Protein AF-Q0U1Y3-F1 (afdb_monomer)

InterPro domains:
  IPR029058 Alpha/Beta hydrolase fold [G3DSA:3.40.50.1820] (1-115)
  IPR029058 Alpha/Beta hydrolase fold [SSF53474] (11-93)

Radius of gyration: 16.16 Å; Cα contacts (8 Å, |Δi|>4): 135; chains: 1; bounding box: 35×27×48 Å

Secondary structure (DSSP, 8-state):
-GGG--S-SS---EEEEES--TT--HHHHHHHHHH-GGGHHHHHHHHHHTT--HHHHHTTSHHHIIIIIHHHSPPPTTSEEEEE-------TT-TTHHHHHHHHHHHSS-SSS--

Organism: Phaeosphaeria nodorum (strain SN15 / ATCC MYA-4574 / FGSC 10173) (NCBI:txid321614)

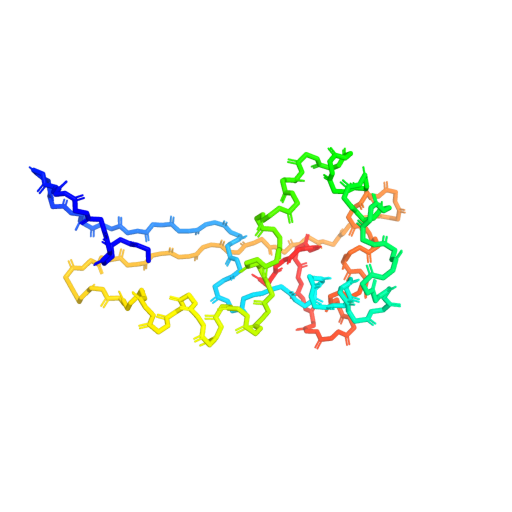Mean predicted aligned error: 11.18 Å

pLDDT: mean 71.74, std 15.66, range [43.06, 94.12]

Solvent-accessible surface area (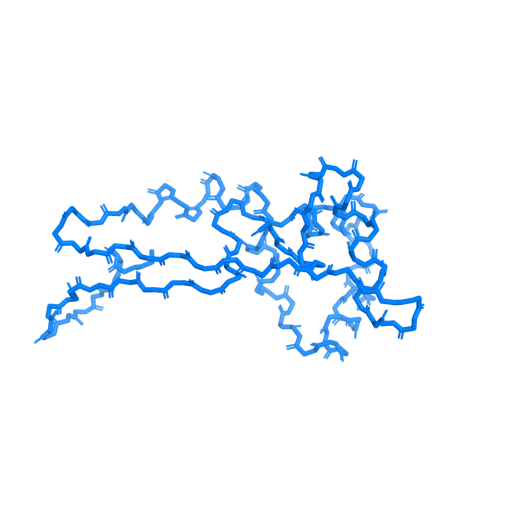backbone atoms only — not comparable to full-atom values): 6806 Å² total; per-residue (Å²): 91,74,69,67,68,72,89,65,105,66,84,76,61,64,49,77,45,67,55,64,51,82,62,22,17,69,56,43,42,49,58,53,70,76,56,43,88,89,47,49,71,60,52,41,52,54,32,48,73,72,72,40,61,66,77,60,47,63,56,32,15,36,64,37,18,63,75,51,48,47,76,74,26,52,87,58,91,84,43,46,80,45,78,44,64,54,75,48,86,67,55,96,83,39,89,47,36,65,43,29,55,56,35,40,76,77,72,42,82,34,45,30,70,30,90

Nearest PDB structures (foldseek):
  5web-assembly1_A  TM=4.717E-01  e=2.206E+00  Influenza A virus (A/California/04/2009(H1N1))

Sequence (115 aa):
MISRLRPTDFKILSLTTIASPHRGSAFADYMFDTIGPRRIKRIYKVMEYFGFETGAFSQLTQKYMAESFNPRTPDIGDVKYYSYGASLEPNSWSVFAASHAIVKRTEGLNDGLVR

Structure (mmCIF, N/CA/C/O backbone):
data_AF-Q0U1Y3-F1
#
_entry.id   AF-Q0U1Y3-F1
#
loop_
_atom_site.group_PDB
_atom_site.id
_atom_site.type_symbol
_atom_site.label_atom_id
_atom_site.label_alt_id
_atom_site.label_comp_id
_atom_site.label_asym_id
_atom_site.label_entity_id
_atom_site.label_seq_id
_atom_site.pdbx_PDB_ins_code
_atom_site.Cartn_x
_atom_site.Cartn_y
_atom_site.Cartn_z
_atom_site.occupancy
_atom_site.B_iso_or_equiv
_atom_site.auth_seq_id
_atom_site.auth_comp_id
_atom_site.auth_asym_id
_atom_site.auth_atom_id
_atom_site.pdbx_PDB_model_num
ATOM 1 N N . MET A 1 1 ? 0.567 2.298 10.106 1.00 78.94 1 MET A N 1
ATOM 2 C CA . MET A 1 1 ? 0.343 3.766 10.089 1.00 78.94 1 MET A CA 1
ATOM 3 C C . MET A 1 1 ? -0.376 4.239 11.351 1.00 78.94 1 MET A C 1
ATOM 5 O O . MET A 1 1 ? 0.156 5.066 12.081 1.00 78.94 1 MET A O 1
ATOM 9 N N . ILE A 1 2 ? -1.550 3.676 11.646 1.00 88.25 2 ILE A N 1
ATOM 10 C CA . ILE A 1 2 ? -2.395 4.082 12.779 1.00 88.25 2 ILE A CA 1
ATOM 11 C C . ILE A 1 2 ? -1.792 3.800 14.164 1.00 88.25 2 ILE A C 1
ATOM 13 O O . ILE A 1 2 ? -2.043 4.551 15.097 1.00 88.25 2 ILE A O 1
ATOM 17 N N . SER A 1 3 ? -0.912 2.802 14.285 1.00 86.31 3 SER A N 1
ATOM 18 C CA . SER A 1 3 ? -0.166 2.480 15.515 1.00 86.31 3 SER A CA 1
ATOM 19 C C . SER A 1 3 ? 0.783 3.578 15.992 1.00 86.31 3 SER A C 1
ATOM 21 O O . SER A 1 3 ? 1.271 3.526 17.119 1.00 86.31 3 SER A O 1
ATOM 23 N N . ARG A 1 4 ? 1.047 4.584 15.153 1.00 87.94 4 ARG A N 1
ATOM 24 C CA . ARG A 1 4 ? 1.927 5.712 15.475 1.00 87.94 4 ARG A CA 1
ATOM 25 C C . ARG A 1 4 ? 1.194 7.043 15.635 1.00 87.94 4 ARG A C 1
ATOM 27 O O . ARG A 1 4 ? 1.859 8.040 15.901 1.00 87.94 4 ARG A O 1
ATOM 34 N N . LEU A 1 5 ? -0.130 7.082 15.477 1.00 84.56 5 LEU A N 1
ATOM 35 C CA . LEU A 1 5 ? -0.904 8.308 15.675 1.00 84.56 5 LEU A CA 1
ATOM 36 C C . LEU A 1 5 ? -0.943 8.639 17.174 1.00 84.56 5 LEU A C 1
ATOM 38 O O . LEU A 1 5 ? -1.412 7.835 17.976 1.00 84.56 5 LEU A O 1
ATOM 42 N N . ARG A 1 6 ? -0.400 9.800 17.559 1.00 77.69 6 ARG A N 1
ATOM 43 C CA . ARG A 1 6 ? -0.451 10.331 18.929 1.00 77.69 6 ARG A CA 1
ATOM 44 C C . ARG A 1 6 ? -0.510 11.862 18.926 1.00 77.69 6 ARG A C 1
ATOM 46 O O . ARG A 1 6 ? 0.168 12.462 18.092 1.00 77.69 6 ARG A O 1
ATOM 53 N N . PRO A 1 7 ? -1.169 12.477 19.925 1.00 72.06 7 PRO A N 1
ATOM 54 C CA . PRO A 1 7 ? -2.213 11.911 20.789 1.00 72.06 7 PRO A CA 1
ATOM 55 C C . PRO A 1 7 ? -3.554 11.828 20.041 1.00 72.06 7 PRO A C 1
ATOM 57 O O . PRO A 1 7 ? -3.763 12.535 1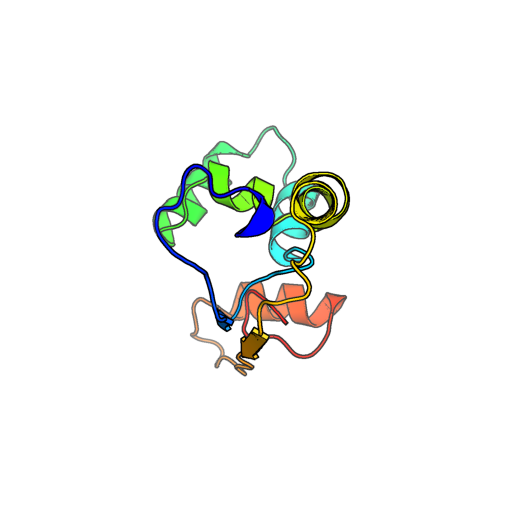9.058 1.00 72.06 7 PRO A O 1
ATOM 60 N N . THR A 1 8 ? -4.456 10.954 20.484 1.00 69.75 8 THR A N 1
ATOM 61 C CA . THR A 1 8 ? -5.776 10.803 19.857 1.00 69.75 8 THR A CA 1
ATOM 62 C C . THR A 1 8 ? -6.864 10.755 20.923 1.00 69.75 8 THR A C 1
ATOM 64 O O . THR A 1 8 ? -6.917 9.805 21.698 1.00 69.75 8 THR A O 1
ATOM 67 N N . ASP A 1 9 ? -7.777 11.728 20.910 1.00 87.56 9 ASP A N 1
ATOM 68 C CA . ASP A 1 9 ? -9.000 11.749 21.738 1.00 87.56 9 ASP A CA 1
ATOM 69 C C . ASP A 1 9 ? -10.087 10.786 21.218 1.00 87.56 9 ASP A C 1
ATOM 71 O O . ASP A 1 9 ? -11.254 10.850 21.598 1.00 87.56 9 ASP A O 1
ATOM 75 N N . PHE A 1 10 ? -9.719 9.901 20.293 1.00 87.56 10 PHE A N 1
ATOM 76 C CA . PHE A 1 10 ? -10.622 9.020 19.573 1.00 87.56 10 PHE A CA 1
ATOM 77 C C . PHE A 1 10 ? -10.057 7.605 19.490 1.00 87.56 10 PHE A C 1
ATOM 79 O O . PHE A 1 10 ? -8.844 7.387 19.486 1.00 87.56 10 PHE A O 1
ATOM 86 N N . LYS A 1 11 ? -10.968 6.636 19.366 1.00 88.25 11 LYS A N 1
ATOM 87 C CA . LYS A 1 11 ? -10.637 5.240 19.093 1.00 88.25 11 LYS A CA 1
ATOM 88 C C . LYS A 1 11 ? -10.848 4.940 17.612 1.00 88.25 11 LYS A C 1
ATOM 90 O O . LYS A 1 11 ? -11.934 5.149 17.077 1.00 88.25 11 LYS A O 1
ATOM 95 N N . ILE A 1 12 ? -9.820 4.410 16.958 1.00 90.44 12 ILE A N 1
ATOM 96 C CA . ILE A 1 12 ? -9.920 3.925 15.580 1.00 90.44 12 ILE A CA 1
ATOM 97 C C . ILE A 1 12 ? -10.593 2.551 15.613 1.00 90.44 12 ILE A C 1
ATOM 99 O O . ILE A 1 12 ? -10.133 1.660 16.316 1.00 90.44 12 ILE A O 1
ATOM 103 N N . LEU A 1 13 ? -11.689 2.380 14.870 1.00 92.75 13 LEU A N 1
ATOM 104 C CA . LEU A 1 13 ? -12.423 1.107 14.805 1.00 92.75 13 LEU A CA 1
ATOM 105 C C . LEU A 1 13 ? -12.040 0.264 13.585 1.00 92.75 13 LEU A C 1
ATOM 107 O O . LEU A 1 13 ? -12.100 -0.966 13.627 1.00 92.75 13 LEU A O 1
ATOM 111 N N . SER A 1 14 ? -11.641 0.917 12.493 1.00 93.62 14 SER A N 1
ATOM 112 C CA . SER A 1 14 ? -11.226 0.236 11.270 1.00 93.62 14 SER A CA 1
ATOM 113 C C . SER A 1 14 ? -10.284 1.074 10.415 1.00 93.62 14 SER A C 1
ATOM 115 O O . SER A 1 14 ? -10.407 2.297 10.382 1.00 93.62 14 SER A O 1
ATOM 117 N N . LEU A 1 15 ? -9.424 0.401 9.653 1.00 93.31 15 LEU A N 1
ATOM 118 C CA . LEU A 1 15 ? -8.610 0.969 8.585 1.00 93.31 15 LEU A CA 1
ATOM 119 C C . LEU A 1 15 ? -8.986 0.299 7.262 1.00 93.31 15 LEU A C 1
ATOM 121 O O . LEU A 1 15 ? -8.905 -0.921 7.138 1.00 93.31 15 LEU A O 1
ATOM 125 N N . THR A 1 16 ? -9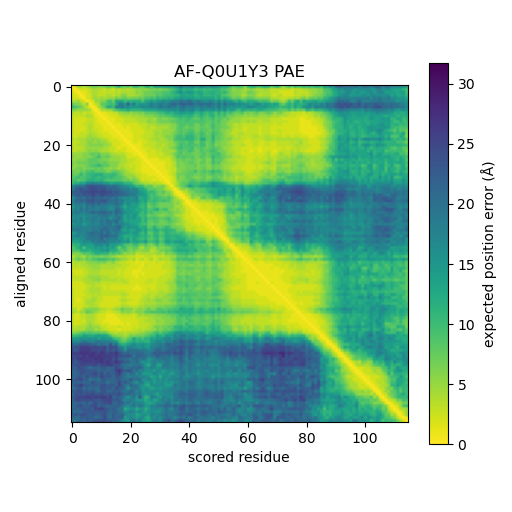.373 1.102 6.273 1.00 92.62 16 THR A N 1
ATOM 126 C CA . THR A 1 16 ? -9.636 0.627 4.911 1.00 92.62 16 THR A CA 1
ATOM 127 C C . THR A 1 16 ? -8.597 1.209 3.972 1.00 92.62 16 THR A C 1
ATOM 129 O O . THR A 1 16 ? -8.363 2.415 3.982 1.00 92.62 16 THR A O 1
ATOM 132 N N . THR A 1 17 ? -7.974 0.354 3.168 1.00 87.94 17 THR A N 1
ATOM 133 C CA . THR A 1 17 ? -6.985 0.751 2.162 1.00 87.94 17 THR A CA 1
ATOM 134 C C . THR A 1 17 ? -7.470 0.382 0.768 1.00 87.94 17 THR A C 1
ATOM 136 O O . THR A 1 17 ? -8.149 -0.629 0.590 1.00 87.94 17 THR A O 1
ATOM 139 N N . ILE A 1 18 ? -7.163 1.229 -0.211 1.00 85.38 18 ILE A N 1
ATOM 140 C CA . ILE A 1 18 ? -7.571 1.057 -1.608 1.00 85.38 18 ILE A CA 1
ATOM 141 C C . ILE A 1 18 ? -6.310 1.186 -2.457 1.00 85.38 18 ILE A C 1
ATOM 143 O O . ILE A 1 18 ? -5.588 2.172 -2.304 1.00 85.38 18 ILE A O 1
ATOM 147 N N . ALA A 1 19 ? -6.022 0.171 -3.276 1.00 80.94 19 ALA A N 1
ATOM 148 C CA . ALA A 1 19 ? -4.858 0.087 -4.165 1.00 80.94 19 ALA A CA 1
ATOM 149 C C . ALA A 1 19 ? -3.543 0.529 -3.485 1.00 80.94 19 ALA A C 1
ATOM 151 O O . ALA A 1 19 ? -2.735 1.267 -4.043 1.00 80.94 19 ALA A O 1
ATOM 152 N N . SER A 1 20 ? -3.360 0.150 -2.216 1.00 81.44 20 SER A N 1
ATOM 153 C CA . SER A 1 20 ? -2.240 0.614 -1.393 1.00 81.44 20 SER A CA 1
ATOM 154 C C . SER A 1 20 ? -1.108 -0.420 -1.396 1.00 81.44 20 SER A C 1
ATOM 156 O O . SER A 1 20 ? -1.345 -1.570 -1.014 1.00 81.44 20 SER A O 1
ATOM 158 N N . PRO A 1 21 ? 0.130 -0.051 -1.777 1.00 84.38 21 PRO A N 1
ATOM 159 C CA . PRO A 1 21 ? 1.243 -0.990 -1.899 1.00 84.38 21 PRO A CA 1
ATOM 160 C C . PRO A 1 21 ? 1.844 -1.337 -0.531 1.00 84.38 21 PRO A C 1
ATOM 162 O O . PRO A 1 21 ? 2.945 -0.917 -0.184 1.00 84.38 21 PRO A O 1
ATOM 165 N N . HIS A 1 22 ? 1.140 -2.149 0.262 1.00 84.69 22 HIS A N 1
ATOM 166 C CA . HIS A 1 22 ? 1.565 -2.560 1.615 1.00 84.69 22 HIS A CA 1
ATOM 167 C C . HIS A 1 22 ? 2.907 -3.302 1.659 1.00 84.69 22 HIS A C 1
ATOM 169 O O . HIS A 1 22 ? 3.552 -3.386 2.704 1.00 84.69 22 HIS A O 1
ATOM 175 N N . ARG A 1 23 ? 3.339 -3.849 0.521 1.00 83.94 23 ARG A N 1
ATOM 176 C CA . ARG A 1 23 ? 4.629 -4.534 0.350 1.00 83.94 23 ARG A CA 1
ATOM 177 C C . ARG A 1 23 ? 5.611 -3.749 -0.517 1.00 83.94 23 ARG A C 1
ATOM 179 O O . ARG A 1 23 ? 6.646 -4.284 -0.885 1.00 83.94 23 ARG A O 1
ATOM 186 N N . GLY A 1 24 ? 5.290 -2.496 -0.817 1.00 83.25 24 GLY A N 1
ATOM 187 C CA . GLY A 1 24 ? 5.976 -1.694 -1.817 1.00 83.25 24 GLY A CA 1
ATOM 188 C C . GLY A 1 24 ? 5.538 -2.027 -3.241 1.00 83.25 24 GLY A C 1
ATOM 189 O O . GLY A 1 24 ? 4.691 -2.890 -3.470 1.00 83.25 24 GLY A O 1
ATOM 190 N N . SER A 1 25 ? 6.094 -1.287 -4.193 1.00 81.56 25 SER A N 1
ATOM 191 C CA . SER A 1 25 ? 5.792 -1.352 -5.617 1.00 81.56 25 SER A CA 1
ATOM 192 C C . SER A 1 25 ? 7.044 -1.768 -6.382 1.00 81.56 25 SER A C 1
ATOM 194 O O . SER A 1 25 ? 8.051 -1.060 -6.366 1.00 81.56 25 SER A O 1
ATOM 196 N N . ALA A 1 26 ? 6.967 -2.882 -7.113 1.00 75.44 26 ALA A N 1
ATOM 197 C CA . ALA A 1 26 ? 8.047 -3.323 -7.998 1.00 75.44 26 ALA A CA 1
ATOM 198 C C . ALA A 1 26 ? 8.363 -2.294 -9.099 1.00 75.44 26 ALA A C 1
ATOM 200 O O . ALA A 1 26 ? 9.492 -2.212 -9.578 1.00 75.44 26 ALA A O 1
ATOM 201 N N . PHE A 1 27 ? 7.381 -1.472 -9.489 1.00 72.81 27 PHE A N 1
ATOM 202 C CA . PHE A 1 27 ? 7.616 -0.350 -10.395 1.00 72.81 27 PHE A CA 1
ATOM 203 C C . PHE A 1 27 ? 8.533 0.701 -9.762 1.00 72.81 27 PHE A C 1
ATOM 205 O O . PHE A 1 27 ? 9.410 1.236 -10.443 1.00 72.81 27 PHE A O 1
ATOM 212 N N . ALA A 1 28 ? 8.365 0.969 -8.4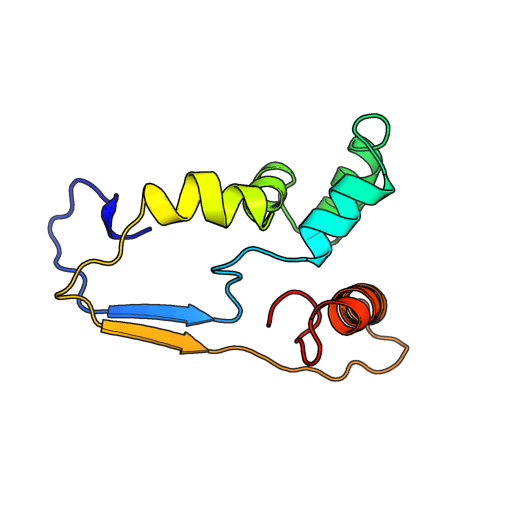63 1.00 74.94 28 ALA A N 1
ATOM 213 C CA . ALA A 1 28 ? 9.250 1.876 -7.750 1.00 74.94 28 ALA A CA 1
ATOM 214 C C . ALA A 1 28 ? 10.684 1.340 -7.735 1.00 74.94 28 ALA A C 1
ATOM 216 O O . ALA A 1 28 ? 11.595 2.056 -8.148 1.00 74.94 28 ALA A O 1
ATOM 217 N N . ASP A 1 29 ? 10.870 0.071 -7.374 1.00 74.19 29 ASP A N 1
ATOM 218 C CA . ASP A 1 29 ? 12.192 -0.564 -7.347 1.00 74.19 29 ASP A CA 1
ATOM 219 C C . ASP A 1 29 ? 12.858 -0.566 -8.732 1.00 74.19 29 ASP A C 1
ATOM 221 O O . ASP A 1 29 ? 13.982 -0.088 -8.877 1.00 74.19 29 ASP A O 1
ATOM 225 N N . TYR A 1 30 ? 12.130 -0.964 -9.784 1.00 69.75 30 TYR A N 1
ATOM 226 C CA . TYR A 1 30 ? 12.626 -0.938 -11.165 1.00 69.75 30 TYR A CA 1
ATOM 227 C C . TYR A 1 30 ? 13.112 0.453 -11.597 1.00 69.75 30 TYR A C 1
ATOM 229 O O . TYR A 1 30 ? 14.152 0.582 -12.250 1.00 69.75 30 TYR A O 1
ATOM 237 N N . MET A 1 31 ? 12.366 1.504 -11.246 1.00 68.56 31 MET A N 1
ATOM 238 C CA . MET A 1 31 ? 12.723 2.881 -11.587 1.00 68.56 31 MET A CA 1
ATOM 239 C C . MET A 1 31 ? 14.008 3.337 -10.884 1.00 68.56 31 MET A C 1
ATOM 241 O O . MET A 1 31 ? 14.812 4.048 -11.496 1.00 68.56 31 MET A O 1
ATOM 245 N N . PHE A 1 32 ? 14.231 2.920 -9.633 1.00 70.38 32 PHE A N 1
ATOM 246 C CA . PHE A 1 32 ? 15.469 3.215 -8.906 1.00 70.38 32 PHE A CA 1
ATOM 2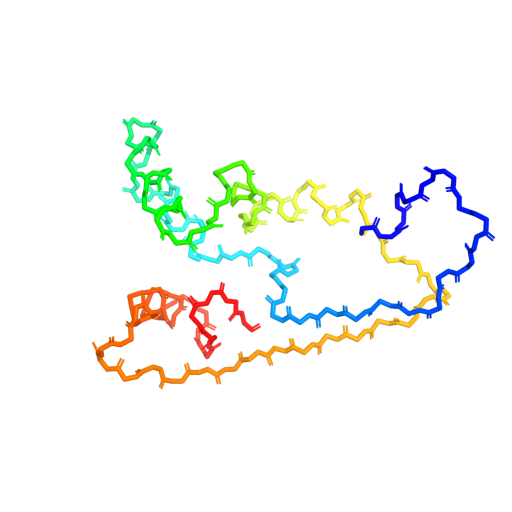47 C C . PHE A 1 32 ? 16.664 2.412 -9.447 1.00 70.38 32 PHE A C 1
ATOM 249 O O . PHE A 1 32 ? 17.724 2.999 -9.690 1.00 70.38 32 PHE A O 1
ATOM 256 N N . ASP A 1 33 ? 16.478 1.119 -9.719 1.00 70.81 33 ASP A N 1
ATOM 257 C CA . ASP A 1 33 ? 17.539 0.209 -10.170 1.00 70.81 33 ASP A CA 1
ATOM 258 C C . ASP A 1 33 ? 18.001 0.491 -11.607 1.00 70.81 33 ASP A C 1
ATOM 260 O O . ASP A 1 33 ? 19.196 0.489 -11.902 1.00 70.81 33 ASP A O 1
ATOM 264 N N . THR A 1 34 ? 17.071 0.795 -12.516 1.00 63.56 34 THR A N 1
ATOM 265 C CA . THR A 1 34 ? 17.377 0.952 -13.950 1.00 63.56 34 THR A CA 1
ATOM 266 C C . THR A 1 34 ? 18.175 2.224 -14.255 1.00 63.56 34 THR A C 1
ATOM 268 O O . THR A 1 34 ? 18.882 2.308 -15.262 1.00 63.56 34 THR A O 1
ATOM 271 N N . ILE A 1 35 ? 18.047 3.265 -13.430 1.00 59.28 35 ILE A N 1
ATOM 272 C CA . ILE A 1 35 ? 18.414 4.629 -13.846 1.00 59.28 35 ILE A CA 1
ATOM 273 C C . ILE A 1 35 ? 19.533 5.236 -12.981 1.00 59.28 35 ILE A C 1
ATOM 275 O O . ILE A 1 35 ? 20.283 6.091 -13.478 1.00 59.28 35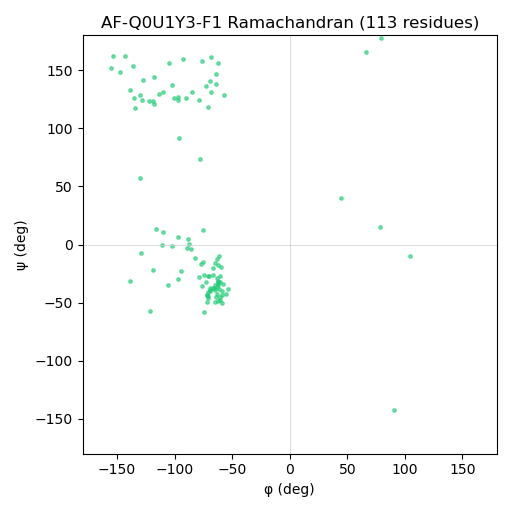 ILE A O 1
ATOM 279 N N . GLY A 1 36 ? 19.727 4.735 -11.753 1.00 57.00 36 GLY A N 1
ATOM 280 C CA . GLY A 1 36 ? 20.808 5.119 -10.843 1.00 57.00 36 GLY A CA 1
ATOM 281 C C . GLY A 1 36 ? 20.739 6.578 -10.341 1.00 57.00 36 GLY A C 1
ATOM 282 O O . GLY A 1 36 ? 20.049 7.429 -10.913 1.00 57.00 36 GLY A O 1
ATOM 283 N N . PRO A 1 37 ? 21.506 6.938 -9.292 1.00 57.53 37 PRO A N 1
ATOM 284 C CA . PRO A 1 37 ? 21.393 8.236 -8.608 1.00 57.53 37 PRO A CA 1
ATOM 285 C C . PRO A 1 37 ? 21.695 9.463 -9.489 1.00 57.53 37 PRO A C 1
ATOM 287 O O . PRO A 1 37 ? 21.291 10.580 -9.172 1.00 57.53 37 PRO A O 1
ATOM 290 N N . ARG A 1 38 ? 22.367 9.281 -10.635 1.00 59.12 38 ARG A N 1
ATOM 291 C CA . ARG A 1 38 ? 22.784 10.376 -11.531 1.00 59.12 38 ARG A CA 1
ATOM 292 C C . ARG A 1 38 ? 21.655 10.949 -12.399 1.00 59.12 38 ARG A C 1
ATOM 294 O O . ARG A 1 38 ? 21.811 12.041 -12.936 1.00 59.12 38 ARG A O 1
ATOM 301 N N . ARG A 1 39 ? 20.524 10.248 -12.552 1.00 61.69 39 ARG A N 1
ATOM 302 C CA . ARG A 1 39 ? 19.397 10.663 -13.419 1.00 61.69 39 ARG A CA 1
ATOM 303 C C . ARG A 1 39 ? 18.090 10.945 -12.661 1.00 61.69 39 ARG A C 1
ATOM 305 O O . ARG A 1 39 ? 17.051 11.164 -13.283 1.00 61.69 39 ARG A O 1
ATOM 312 N N . ILE A 1 40 ? 18.168 11.059 -11.334 1.00 63.00 40 ILE A N 1
ATOM 313 C CA . ILE A 1 40 ? 17.028 11.226 -10.416 1.00 63.00 40 ILE A CA 1
ATOM 314 C C . ILE A 1 40 ? 16.164 12.464 -10.722 1.00 63.00 40 ILE A C 1
ATOM 316 O O . ILE A 1 40 ? 14.943 12.405 -10.637 1.00 63.00 40 ILE A O 1
ATOM 320 N N . LYS A 1 41 ? 16.767 13.562 -11.206 1.00 62.41 41 LYS A N 1
ATOM 321 C CA . LYS A 1 41 ? 16.038 14.788 -11.592 1.00 62.41 41 LYS A CA 1
ATOM 322 C C . LYS A 1 41 ? 15.050 14.566 -12.743 1.00 62.41 41 LYS A C 1
ATOM 324 O O . LYS A 1 41 ? 14.030 15.242 -12.818 1.00 62.41 41 LYS A O 1
ATOM 329 N N . ARG A 1 42 ? 15.349 13.635 -13.657 1.00 64.12 42 ARG A N 1
ATOM 330 C CA . ARG A 1 42 ? 14.485 13.333 -14.811 1.00 64.12 42 ARG A CA 1
ATOM 331 C C . ARG A 1 42 ? 13.278 12.499 -14.385 1.00 64.12 42 ARG A C 1
ATOM 333 O O . ARG A 1 42 ? 12.188 12.727 -14.889 1.00 64.12 42 ARG A O 1
ATOM 340 N N . ILE A 1 43 ? 13.483 11.604 -13.421 1.00 62.44 43 ILE A N 1
ATOM 341 C CA . ILE A 1 43 ? 12.431 10.826 -12.761 1.00 62.44 43 ILE A CA 1
ATOM 342 C C . ILE A 1 43 ? 11.505 11.755 -11.986 1.00 62.44 43 ILE A C 1
ATOM 344 O O . ILE A 1 43 ? 10.308 11.737 -12.224 1.00 62.44 43 ILE A O 1
ATOM 348 N N . TYR A 1 44 ? 12.060 12.650 -11.171 1.00 65.06 44 TYR A N 1
ATOM 349 C CA . TYR A 1 44 ? 11.278 13.642 -10.440 1.00 65.06 44 TYR A CA 1
ATOM 350 C C . TYR A 1 44 ? 10.370 14.471 -11.342 1.00 65.06 44 TYR A C 1
ATOM 352 O O . TYR A 1 44 ? 9.212 14.671 -11.010 1.00 65.06 44 TYR A O 1
ATOM 360 N N . LYS A 1 45 ? 10.850 14.832 -12.534 1.00 64.38 45 LYS A N 1
ATOM 361 C CA . LYS A 1 45 ? 10.053 15.547 -13.532 1.00 64.38 45 LYS A CA 1
ATOM 362 C C . LYS A 1 45 ? 8.939 14.697 -14.156 1.00 64.38 45 LYS A C 1
ATOM 364 O O . LYS A 1 45 ? 7.863 15.211 -14.429 1.00 64.38 45 LYS A O 1
ATOM 369 N N . VAL A 1 46 ? 9.186 13.407 -14.397 1.00 64.06 46 VAL A N 1
ATOM 370 C CA . VAL A 1 46 ? 8.159 12.467 -14.887 1.00 64.06 46 VAL A CA 1
ATOM 371 C C . VAL A 1 46 ? 7.115 12.204 -13.802 1.00 64.06 46 VAL A C 1
ATOM 373 O O . VAL A 1 46 ? 5.930 12.143 -14.086 1.00 64.06 46 VAL A O 1
ATOM 376 N N . MET A 1 47 ? 7.534 12.095 -12.548 1.00 62.69 47 MET A N 1
ATOM 377 C CA . MET A 1 47 ? 6.644 11.844 -11.417 1.00 62.69 47 MET A CA 1
ATOM 378 C C . MET A 1 47 ? 5.795 13.056 -11.083 1.00 62.69 47 MET A C 1
ATOM 380 O O . MET A 1 47 ? 4.594 12.908 -10.920 1.00 62.69 47 MET A O 1
ATOM 384 N N . GLU A 1 48 ? 6.393 14.245 -11.076 1.00 66.50 48 GLU A N 1
ATOM 385 C CA . GLU A 1 48 ? 5.684 15.516 -10.952 1.00 66.50 48 GLU A CA 1
ATOM 386 C C . GLU A 1 48 ? 4.671 15.688 -12.091 1.00 66.50 48 GLU A C 1
ATOM 388 O O . GLU A 1 48 ? 3.535 16.081 -11.847 1.00 66.50 48 GLU A O 1
ATOM 393 N N . TYR A 1 49 ? 5.029 15.288 -13.318 1.00 60.88 49 TYR A N 1
ATOM 394 C CA . TYR A 1 49 ? 4.100 15.256 -14.453 1.00 60.88 49 TYR A CA 1
ATOM 395 C C . TYR A 1 49 ? 2.902 14.315 -14.226 1.00 60.88 49 TYR A C 1
ATOM 397 O O . TYR A 1 49 ? 1.799 14.606 -14.677 1.00 60.88 49 TYR A O 1
ATOM 405 N N . PHE A 1 50 ? 3.097 13.221 -13.488 1.00 56.62 50 PHE A N 1
ATOM 406 C CA . PHE A 1 50 ? 2.031 12.316 -13.051 1.00 56.62 50 PHE A CA 1
ATOM 407 C C . PHE A 1 50 ? 1.387 12.710 -11.707 1.00 56.62 50 PHE A C 1
ATOM 409 O O . PHE A 1 50 ? 0.529 11.983 -11.214 1.00 56.62 50 PHE A O 1
ATOM 416 N N . GLY A 1 51 ? 1.770 13.849 -11.119 1.00 58.97 51 GLY A N 1
ATOM 417 C CA . GLY A 1 51 ? 1.230 14.351 -9.853 1.00 58.97 51 GLY A CA 1
ATOM 418 C C . GLY A 1 51 ? 1.787 13.683 -8.590 1.00 58.97 51 GLY A C 1
ATOM 419 O O . GLY A 1 51 ? 1.208 13.835 -7.518 1.00 58.97 51 GLY A O 1
ATOM 420 N N . PHE A 1 52 ? 2.893 12.942 -8.684 1.00 60.75 52 PHE A N 1
ATOM 421 C CA . PHE A 1 52 ? 3.509 12.248 -7.554 1.00 60.75 52 PHE A CA 1
ATOM 422 C C . PHE A 1 52 ? 4.665 13.047 -6.947 1.00 60.75 52 PHE A C 1
ATOM 424 O O . PHE A 1 52 ? 5.635 13.388 -7.628 1.00 60.75 52 PHE A O 1
ATOM 431 N N . GLU A 1 53 ? 4.610 13.269 -5.632 1.00 62.44 53 GLU A N 1
ATOM 432 C CA . GLU A 1 53 ? 5.726 13.849 -4.890 1.00 62.44 53 GLU A CA 1
ATOM 433 C C . GLU A 1 53 ? 6.920 12.885 -4.834 1.00 62.44 53 GLU A C 1
ATOM 435 O O . GLU A 1 53 ? 6.836 11.710 -4.476 1.00 62.44 53 GLU A O 1
ATOM 440 N N . THR A 1 54 ? 8.083 13.423 -5.163 1.00 60.88 54 THR A N 1
ATOM 441 C CA . THR A 1 54 ? 9.345 12.706 -5.364 1.00 60.88 54 THR A CA 1
ATOM 442 C C . THR A 1 54 ? 9.860 11.989 -4.115 1.00 60.88 54 THR A C 1
ATOM 444 O O . THR A 1 54 ? 10.420 10.894 -4.205 1.00 60.88 54 THR A O 1
ATOM 447 N N . GLY A 1 55 ? 9.628 12.581 -2.940 1.00 62.84 55 GLY A N 1
ATOM 448 C CA . GLY A 1 55 ? 9.951 11.997 -1.639 1.00 62.84 55 GLY A CA 1
ATOM 449 C C . GLY A 1 55 ? 9.000 10.875 -1.214 1.00 62.84 55 GLY A C 1
ATOM 450 O O . GLY A 1 55 ? 9.417 9.987 -0.474 1.00 62.84 55 GLY A O 1
ATOM 451 N N . ALA A 1 56 ? 7.756 10.872 -1.703 1.00 64.56 56 ALA A N 1
ATOM 452 C CA . ALA A 1 56 ? 6.770 9.847 -1.371 1.00 64.56 56 ALA A CA 1
ATOM 453 C C . ALA A 1 56 ? 7.094 8.510 -2.050 1.00 64.56 56 ALA A C 1
ATOM 455 O O . ALA A 1 56 ? 6.870 7.446 -1.487 1.00 64.56 56 ALA A O 1
ATOM 456 N N . PHE A 1 57 ? 7.692 8.541 -3.237 1.00 69.31 57 PHE A N 1
ATOM 457 C CA . PHE A 1 57 ? 7.905 7.332 -4.029 1.00 69.31 57 PHE A CA 1
ATOM 458 C C . PHE A 1 57 ? 9.084 6.466 -3.578 1.00 69.31 57 PHE A C 1
ATOM 460 O O . PHE A 1 57 ? 9.041 5.250 -3.734 1.00 69.31 57 PHE A O 1
ATOM 467 N N . SER A 1 58 ? 10.121 7.051 -2.970 1.00 70.81 58 SER A N 1
ATOM 468 C CA . SER A 1 58 ? 11.185 6.255 -2.333 1.00 70.81 58 SER A CA 1
ATOM 469 C C . SER A 1 58 ? 10.639 5.415 -1.174 1.00 70.81 58 SER A C 1
ATOM 471 O O . SER A 1 58 ? 11.129 4.314 -0.916 1.00 70.81 58 SER A O 1
ATOM 473 N N . GLN A 1 59 ? 9.571 5.893 -0.530 1.00 79.62 59 GLN A N 1
ATOM 474 C CA . GLN A 1 59 ? 8.860 5.170 0.520 1.00 79.62 59 GLN A CA 1
ATOM 475 C C . GLN A 1 59 ? 7.974 4.044 -0.026 1.00 79.62 59 GLN A C 1
ATOM 477 O O . GLN A 1 59 ? 7.576 3.166 0.731 1.00 79.62 59 GLN A O 1
ATOM 482 N N . LEU A 1 60 ? 7.696 4.033 -1.332 1.00 79.25 60 LEU A N 1
ATOM 483 C CA . LEU A 1 60 ? 6.947 2.963 -1.989 1.00 79.25 60 LEU A CA 1
ATOM 484 C C . LEU A 1 60 ? 7.838 1.794 -2.420 1.00 79.25 60 LEU A C 1
ATOM 486 O O . LEU A 1 60 ? 7.315 0.811 -2.928 1.00 79.25 60 LEU A O 1
ATOM 490 N N . THR A 1 61 ? 9.159 1.869 -2.242 1.00 83.88 61 THR A N 1
ATOM 491 C CA . THR A 1 61 ? 10.061 0.750 -2.567 1.00 83.88 61 THR A CA 1
ATOM 492 C C . THR A 1 61 ? 9.773 -0.467 -1.689 1.00 83.88 61 THR A C 1
ATOM 494 O O . THR A 1 61 ? 9.412 -0.319 -0.513 1.00 83.88 61 THR A O 1
ATOM 497 N N . GLN A 1 62 ? 9.952 -1.682 -2.221 1.00 85.50 62 GLN A N 1
ATOM 498 C CA . GLN A 1 62 ? 9.720 -2.902 -1.432 1.00 85.50 62 GLN A CA 1
ATOM 499 C C . GLN A 1 62 ? 10.667 -2.950 -0.235 1.00 85.50 62 GLN A C 1
ATOM 501 O O . GLN A 1 62 ? 10.256 -3.268 0.884 1.00 85.50 62 GLN A O 1
ATOM 506 N N . LYS A 1 63 ? 11.914 -2.514 -0.444 1.00 86.94 63 LYS A N 1
ATOM 507 C CA . LYS A 1 63 ? 12.916 -2.392 0.614 1.00 86.94 63 LYS A CA 1
ATOM 508 C C . LYS A 1 63 ? 12.467 -1.458 1.737 1.00 86.94 63 LYS A C 1
ATOM 510 O O . LYS A 1 63 ? 12.522 -1.839 2.905 1.00 86.94 63 LYS A O 1
ATOM 515 N N . TYR A 1 64 ? 12.005 -0.248 1.415 1.00 87.38 64 TYR A N 1
ATOM 516 C CA . TYR A 1 64 ? 11.561 0.691 2.446 1.00 87.38 64 TYR A CA 1
ATOM 517 C C . TYR A 1 64 ? 10.353 0.153 3.217 1.00 87.38 64 TYR A C 1
ATOM 519 O O . TYR A 1 64 ? 10.312 0.246 4.448 1.00 87.38 64 TYR A O 1
ATOM 527 N N . MET A 1 65 ? 9.384 -0.442 2.521 1.00 90.31 65 MET A N 1
ATOM 528 C CA . MET A 1 65 ? 8.202 -1.002 3.173 1.00 90.31 65 MET A CA 1
ATOM 529 C C . MET A 1 65 ? 8.566 -2.157 4.110 1.00 90.31 65 MET A C 1
ATOM 531 O O . MET A 1 65 ? 8.123 -2.165 5.260 1.00 90.31 65 MET A O 1
ATOM 535 N N . ALA A 1 66 ? 9.430 -3.073 3.668 1.00 90.31 66 ALA A N 1
ATOM 536 C CA . ALA A 1 66 ? 9.849 -4.241 4.438 1.00 90.31 66 ALA A CA 1
ATOM 537 C C . ALA A 1 66 ? 10.762 -3.901 5.626 1.00 90.31 66 ALA A C 1
ATOM 539 O O . ALA A 1 66 ? 10.546 -4.399 6.728 1.00 90.31 66 ALA A O 1
ATOM 540 N N . GLU A 1 67 ? 11.771 -3.053 5.424 1.00 91.88 67 GLU A N 1
ATOM 541 C CA . GLU A 1 67 ? 12.825 -2.828 6.423 1.00 91.88 67 GLU A CA 1
ATOM 542 C C . GLU A 1 67 ? 12.550 -1.623 7.325 1.00 91.88 67 GLU A C 1
ATOM 544 O O . GLU A 1 67 ? 13.090 -1.524 8.425 1.00 91.88 67 GLU A O 1
ATOM 549 N N . SER A 1 68 ? 11.729 -0.674 6.870 1.00 91.12 68 SER A N 1
ATOM 550 C CA . SER A 1 68 ? 11.547 0.605 7.553 1.00 91.12 68 SER A CA 1
ATOM 551 C C . SER A 1 68 ? 10.102 0.855 7.962 1.00 91.12 68 SER A C 1
ATOM 553 O O . SER A 1 68 ? 9.844 1.119 9.137 1.00 91.12 68 SER A O 1
ATOM 555 N N . PHE A 1 69 ? 9.145 0.849 7.037 1.00 91.56 69 PHE A N 1
ATOM 556 C CA . PHE A 1 69 ? 7.777 1.266 7.355 1.00 91.56 69 PHE A CA 1
ATOM 557 C C . PHE A 1 69 ? 7.011 0.220 8.171 1.00 91.56 69 PHE A C 1
ATOM 559 O O . PHE A 1 69 ? 6.588 0.526 9.290 1.00 91.56 69 PHE A O 1
ATOM 566 N N . ASN A 1 70 ? 6.872 -1.007 7.658 1.00 92.12 70 ASN A N 1
ATOM 567 C CA . ASN A 1 70 ? 6.059 -2.055 8.284 1.00 92.12 70 ASN A CA 1
ATOM 568 C C . ASN A 1 70 ? 6.539 -2.422 9.703 1.00 92.12 70 ASN A C 1
ATOM 570 O O . ASN A 1 70 ? 5.706 -2.414 10.611 1.00 92.12 70 ASN A O 1
ATOM 574 N N . PRO A 1 71 ? 7.851 -2.609 9.977 1.00 93.56 71 PRO A N 1
ATOM 575 C CA . PRO A 1 71 ? 8.320 -2.926 11.331 1.00 93.56 71 PRO A CA 1
ATOM 576 C C . PRO A 1 71 ? 8.020 -1.827 12.355 1.00 93.56 71 PRO A C 1
ATOM 578 O O . PRO A 1 71 ? 7.753 -2.102 13.521 1.00 93.56 71 PRO A O 1
ATOM 581 N N . ARG A 1 72 ? 8.040 -0.558 11.926 1.00 93.00 72 ARG A N 1
ATOM 582 C CA . ARG A 1 72 ? 7.739 0.587 12.799 1.00 93.00 72 ARG A CA 1
ATOM 583 C C . ARG A 1 72 ? 6.245 0.836 12.949 1.00 93.00 72 ARG A C 1
ATOM 585 O O . ARG A 1 72 ? 5.860 1.663 13.771 1.00 93.00 72 ARG A O 1
ATOM 592 N N . THR A 1 73 ? 5.408 0.201 12.135 1.00 92.31 73 THR A N 1
ATOM 593 C CA . THR A 1 73 ? 3.975 0.478 12.083 1.00 92.31 73 THR A CA 1
ATOM 594 C C . THR A 1 73 ? 3.122 -0.787 12.178 1.00 92.31 73 THR A C 1
ATOM 596 O O . THR A 1 73 ? 2.281 -1.010 11.309 1.00 92.31 73 THR A O 1
ATOM 599 N N . PRO A 1 74 ? 3.282 -1.583 13.252 1.00 93.44 74 PRO A N 1
ATOM 600 C CA . PRO A 1 74 ? 2.561 -2.840 13.400 1.00 93.44 74 PRO A CA 1
ATOM 601 C C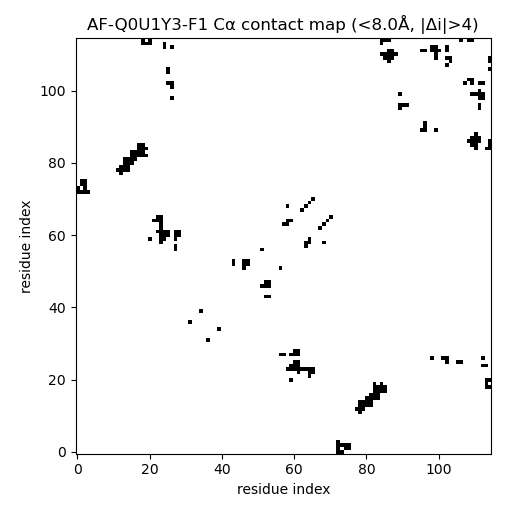 . PRO A 1 74 ? 1.048 -2.624 13.460 1.00 93.44 74 PRO A C 1
ATOM 603 O O . PRO A 1 74 ? 0.577 -1.545 13.846 1.00 93.44 74 PRO A O 1
ATOM 606 N N . ASP A 1 75 ? 0.303 -3.667 13.113 1.00 91.56 75 ASP A N 1
ATOM 607 C CA . ASP A 1 75 ? -1.148 -3.679 13.245 1.00 91.56 75 ASP A CA 1
ATOM 608 C C . ASP A 1 75 ? -1.559 -3.702 14.723 1.00 91.56 75 ASP A C 1
ATOM 610 O O . ASP A 1 75 ? -0.955 -4.363 15.569 1.00 91.56 75 ASP A O 1
ATOM 614 N N . ILE A 1 76 ? -2.608 -2.948 15.031 1.00 91.94 76 ILE A N 1
ATOM 615 C CA . ILE A 1 76 ? -3.269 -2.921 16.336 1.00 91.94 76 ILE A CA 1
ATOM 616 C C . ILE A 1 76 ? -4.389 -3.968 16.347 1.00 91.94 76 ILE A C 1
ATOM 618 O O . ILE A 1 76 ? -5.258 -3.936 15.477 1.00 91.94 76 ILE A O 1
ATOM 622 N N . GLY A 1 77 ? -4.382 -4.869 17.333 1.00 90.38 77 GLY A N 1
ATOM 623 C CA . GLY A 1 77 ? -5.268 -6.040 17.365 1.00 90.38 77 GLY A CA 1
ATOM 624 C C . GLY A 1 77 ? -6.768 -5.758 17.530 1.00 90.38 77 GLY A C 1
ATOM 625 O O . GLY A 1 77 ? -7.573 -6.616 17.186 1.00 90.38 77 GLY A O 1
ATOM 626 N N . ASP A 1 78 ? -7.170 -4.586 18.028 1.00 90.31 78 ASP A N 1
ATOM 627 C CA . ASP A 1 78 ? -8.581 -4.217 18.224 1.00 90.31 78 ASP A CA 1
ATOM 628 C C . ASP A 1 78 ? -9.172 -3.376 17.076 1.00 90.31 78 ASP A C 1
ATOM 630 O O . ASP A 1 78 ? -10.325 -2.940 17.152 1.00 90.31 78 ASP A O 1
ATOM 634 N N . VAL A 1 79 ? -8.407 -3.184 15.996 1.00 92.88 79 VAL A N 1
ATOM 635 C CA . VAL A 1 79 ? -8.820 -2.472 14.781 1.00 92.88 79 VAL A CA 1
ATOM 636 C C . VAL A 1 79 ? -9.154 -3.473 13.676 1.00 92.88 79 VAL A C 1
ATOM 638 O O . VAL A 1 79 ? -8.430 -4.438 13.449 1.00 92.88 79 VAL A O 1
ATOM 641 N N . LYS A 1 80 ? -10.242 -3.231 12.938 1.00 94.12 80 LYS A N 1
ATOM 642 C CA . LYS A 1 80 ? -10.600 -4.030 11.753 1.00 94.12 80 LYS A CA 1
ATOM 643 C C . LYS A 1 80 ? -9.867 -3.522 10.508 1.00 94.12 80 LYS A C 1
ATOM 645 O O . LYS A 1 80 ? -9.928 -2.331 10.216 1.00 94.12 80 LYS A O 1
ATOM 650 N N . TYR A 1 81 ? -9.239 -4.406 9.739 1.00 92.50 81 TYR A N 1
ATOM 651 C CA . TYR A 1 81 ? -8.513 -4.034 8.518 1.00 92.50 81 TYR A CA 1
ATOM 652 C C . TYR A 1 81 ? -9.240 -4.537 7.274 1.00 92.50 81 TYR A C 1
ATOM 654 O O . TYR A 1 81 ? -9.595 -5.711 7.190 1.00 92.50 81 TYR A O 1
ATOM 662 N N . TYR A 1 82 ? -9.420 -3.648 6.299 1.00 92.62 82 TYR A N 1
ATOM 663 C CA . TYR A 1 82 ? -9.968 -3.962 4.982 1.00 92.62 82 TYR A CA 1
ATOM 664 C C . TYR A 1 82 ? -9.018 -3.453 3.893 1.00 92.62 82 TYR A C 1
ATOM 666 O O . TYR A 1 82 ? -8.427 -2.375 4.013 1.00 92.62 82 TYR A O 1
ATOM 674 N N . SER A 1 83 ? -8.869 -4.219 2.815 1.00 89.00 83 SER A N 1
ATOM 675 C CA . SER A 1 83 ? -8.042 -3.838 1.670 1.00 89.00 83 SER A CA 1
ATOM 676 C C . SER A 1 83 ? -8.744 -4.208 0.376 1.00 89.00 83 SER A C 1
ATOM 678 O O . SER A 1 83 ? -9.229 -5.329 0.234 1.00 89.00 83 SER A O 1
ATOM 680 N N . TYR A 1 84 ? -8.775 -3.264 -0.555 1.00 83.31 84 TYR A N 1
ATOM 681 C CA . TYR A 1 84 ? -9.326 -3.444 -1.890 1.00 83.31 84 TYR A CA 1
ATOM 682 C C . TYR A 1 84 ? -8.233 -3.143 -2.911 1.00 83.31 84 TYR A C 1
ATOM 684 O O . TYR A 1 84 ? -7.656 -2.058 -2.892 1.00 83.31 84 TYR A O 1
ATOM 692 N N . GLY A 1 85 ? -7.940 -4.101 -3.786 1.00 75.88 85 GLY A N 1
ATOM 693 C CA . GLY A 1 85 ? -7.085 -3.893 -4.955 1.00 75.88 85 GLY A CA 1
ATOM 694 C C . GLY A 1 85 ? -7.923 -3.535 -6.180 1.00 75.88 85 GLY A C 1
ATOM 695 O O . GLY A 1 85 ? -9.122 -3.822 -6.225 1.00 75.88 85 GLY A O 1
ATOM 696 N N . ALA A 1 86 ? -7.291 -2.928 -7.177 1.00 66.88 86 ALA A N 1
ATOM 697 C CA . ALA A 1 86 ? -7.828 -2.890 -8.526 1.00 66.88 86 ALA A CA 1
ATOM 698 C C . ALA A 1 86 ? -7.041 -3.886 -9.387 1.00 66.88 86 ALA A C 1
ATOM 700 O O . ALA A 1 86 ? -5.899 -4.224 -9.097 1.00 66.88 86 ALA A O 1
ATOM 701 N N . SER A 1 87 ? -7.646 -4.365 -10.466 1.00 52.59 87 SER A N 1
ATOM 702 C CA . SER A 1 87 ? -6.908 -4.990 -11.557 1.00 52.59 87 SER A CA 1
ATOM 703 C C . SER A 1 87 ? -7.474 -4.421 -12.840 1.00 52.59 87 SER A C 1
ATOM 705 O O . SER A 1 87 ? -8.690 -4.397 -13.033 1.00 52.59 87 SER A O 1
ATOM 707 N N . LEU A 1 88 ? -6.596 -3.878 -13.672 1.00 55.25 88 LEU A N 1
ATOM 708 C CA . LEU A 1 88 ? -6.970 -3.181 -14.887 1.00 55.25 88 LEU A CA 1
ATOM 709 C C . LEU A 1 88 ? -6.121 -3.776 -16.003 1.00 55.25 88 LEU A C 1
ATOM 711 O O . LEU A 1 88 ? -4.905 -3.871 -15.866 1.00 55.25 88 LEU A O 1
ATOM 715 N N . GLU A 1 89 ? -6.757 -4.191 -17.096 1.00 46.97 89 GLU A N 1
ATOM 716 C CA . GLU A 1 89 ? -6.058 -4.512 -18.341 1.00 46.97 89 GLU A CA 1
ATOM 717 C C . GLU A 1 89 ? -6.116 -3.271 -19.247 1.00 46.97 89 GLU A C 1
ATOM 719 O O . GLU A 1 89 ? -7.104 -3.064 -19.955 1.00 46.97 89 GLU A O 1
ATOM 724 N N . PRO A 1 90 ? -5.118 -2.370 -19.187 1.00 49.69 90 PRO A N 1
ATOM 725 C CA . PRO A 1 90 ? -5.104 -1.175 -20.012 1.00 49.69 90 PRO A CA 1
ATOM 726 C C . PRO A 1 90 ? -5.002 -1.515 -21.503 1.00 49.69 90 PRO A C 1
ATOM 728 O O . PRO A 1 90 ? -4.195 -2.345 -21.924 1.00 49.69 90 PRO A O 1
ATOM 731 N N . ASN A 1 91 ? -5.771 -0.794 -22.320 1.00 48.06 91 ASN A N 1
ATOM 732 C CA . ASN A 1 91 ? -5.566 -0.738 -23.765 1.00 48.06 91 ASN A CA 1
ATOM 733 C C . ASN A 1 91 ? -4.252 0.004 -24.102 1.00 48.06 91 ASN A C 1
ATOM 735 O O . ASN A 1 91 ? -3.704 0.749 -23.288 1.00 48.06 91 ASN A O 1
ATOM 739 N N . SER A 1 92 ? -3.736 -0.182 -25.320 1.00 49.22 92 SER A N 1
ATOM 740 C CA . SER A 1 92 ? -2.401 0.283 -25.748 1.00 49.22 92 SER A CA 1
ATOM 741 C C . SER A 1 92 ? -2.178 1.806 -25.707 1.00 49.22 92 SER A C 1
ATOM 743 O O . SER A 1 92 ? -1.047 2.251 -25.874 1.00 49.22 92 SER A O 1
ATOM 745 N N . TRP A 1 93 ? -3.232 2.596 -25.484 1.00 48.34 93 TRP A N 1
ATOM 746 C CA . TRP A 1 93 ? -3.202 4.063 -25.408 1.00 48.34 93 TRP A CA 1
ATOM 747 C C . TRP A 1 93 ? -3.264 4.602 -23.974 1.00 48.34 93 TRP A C 1
ATOM 749 O O . TRP A 1 93 ? -3.225 5.813 -23.762 1.00 48.34 93 TRP A O 1
ATOM 759 N N . SER A 1 94 ? -3.366 3.718 -22.981 1.00 50.38 94 SER A N 1
ATOM 760 C CA . SER A 1 94 ? -3.372 4.110 -21.578 1.00 50.38 94 SER A CA 1
ATOM 761 C C . SER A 1 94 ? -1.983 4.541 -21.124 1.00 50.38 94 SER A C 1
ATOM 763 O O . SER A 1 94 ? -0.983 3.861 -21.364 1.00 50.38 94 SER A O 1
ATOM 765 N N . VAL A 1 95 ? -1.927 5.635 -20.369 1.00 53.97 95 VAL A N 1
ATOM 766 C CA . VAL A 1 95 ? -0.686 6.134 -19.764 1.00 53.97 95 VAL A CA 1
ATOM 767 C C . VAL A 1 95 ? -0.115 5.155 -18.721 1.00 53.97 95 VAL A C 1
ATOM 769 O O . VAL A 1 95 ? 1.072 5.199 -18.411 1.00 53.97 95 VAL A O 1
ATOM 772 N N . PHE A 1 96 ? -0.931 4.199 -18.261 1.00 54.69 96 PHE A N 1
ATOM 773 C CA . PHE A 1 96 ? -0.542 3.102 -17.370 1.00 54.69 96 PHE A CA 1
ATOM 774 C C . PHE A 1 96 ? -0.051 1.845 -18.107 1.00 54.69 96 PHE A C 1
ATOM 776 O O . PHE A 1 96 ? 0.364 0.884 -17.467 1.00 54.69 96 PHE A O 1
ATOM 783 N N . ALA A 1 97 ? -0.064 1.813 -19.446 1.00 55.97 97 ALA A N 1
ATOM 784 C CA . ALA A 1 97 ? 0.343 0.628 -20.207 1.00 55.97 97 ALA A CA 1
ATOM 785 C C . ALA A 1 97 ? 1.825 0.266 -19.986 1.00 55.97 97 ALA A C 1
ATOM 787 O O . ALA A 1 97 ? 2.173 -0.911 -19.894 1.00 55.97 97 ALA A O 1
ATOM 788 N N . ALA A 1 98 ? 2.697 1.270 -19.847 1.00 57.16 98 ALA A N 1
ATOM 789 C CA . ALA A 1 98 ? 4.122 1.056 -19.602 1.00 57.16 98 ALA A CA 1
ATOM 790 C C . ALA A 1 98 ? 4.401 0.526 -18.184 1.00 57.16 98 ALA A C 1
ATOM 792 O O . ALA A 1 98 ? 5.172 -0.420 -18.026 1.00 57.16 98 ALA A O 1
ATOM 793 N N . SER A 1 99 ? 3.756 1.092 -17.158 1.00 55.16 99 SER A N 1
ATOM 794 C CA . SER A 1 99 ? 3.914 0.635 -15.773 1.00 55.16 99 SER A CA 1
ATOM 795 C C . SER A 1 99 ? 3.286 -0.748 -15.569 1.00 55.16 99 SER A C 1
ATOM 797 O O . SER A 1 99 ? 3.923 -1.628 -14.991 1.00 55.16 99 SER A O 1
ATOM 799 N N . HIS A 1 100 ? 2.118 -0.999 -16.169 1.00 52.19 100 HIS A N 1
ATOM 800 C CA . HIS A 1 100 ? 1.476 -2.312 -16.184 1.00 52.19 100 HIS A CA 1
ATOM 801 C C . HIS A 1 100 ? 2.358 -3.391 -16.824 1.00 52.19 100 HIS A C 1
ATOM 803 O O . HIS A 1 100 ? 2.493 -4.477 -16.266 1.00 52.19 100 HIS A O 1
ATOM 809 N N . ALA A 1 101 ? 3.016 -3.102 -17.953 1.00 57.84 101 ALA A N 1
ATOM 810 C CA . ALA A 1 101 ? 3.904 -4.056 -18.619 1.00 57.84 101 ALA A CA 1
ATOM 811 C C . ALA A 1 101 ? 5.143 -4.423 -17.779 1.00 57.84 101 ALA A C 1
ATOM 813 O O . ALA A 1 101 ? 5.591 -5.572 -17.813 1.00 57.84 101 ALA A O 1
ATOM 814 N N . ILE A 1 102 ? 5.684 -3.468 -17.016 1.00 58.59 102 ILE A N 1
ATOM 815 C CA . ILE A 1 102 ? 6.834 -3.688 -16.126 1.00 58.59 102 ILE A CA 1
ATOM 816 C C . ILE A 1 102 ? 6.416 -4.535 -14.918 1.00 58.59 102 ILE A C 1
ATOM 818 O O . ILE A 1 102 ? 7.048 -5.553 -14.645 1.00 58.59 102 ILE A O 1
ATOM 822 N N . VAL A 1 103 ? 5.319 -4.180 -14.243 1.00 54.59 103 VAL A N 1
ATOM 823 C CA . VAL A 1 103 ? 4.826 -4.926 -13.070 1.00 54.59 103 VAL A CA 1
ATOM 824 C C . VAL A 1 103 ? 4.340 -6.327 -13.464 1.00 54.59 103 VAL A C 1
ATOM 826 O O . VAL A 1 103 ? 4.619 -7.299 -12.764 1.00 54.59 103 VAL A O 1
ATOM 829 N N . LYS A 1 104 ? 3.706 -6.476 -14.637 1.00 57.59 104 LYS A N 1
ATOM 830 C CA . LYS A 1 104 ? 3.216 -7.770 -15.147 1.00 57.59 104 LYS A CA 1
ATOM 831 C C . LYS A 1 104 ? 4.338 -8.777 -15.390 1.00 57.59 104 LYS A C 1
ATOM 833 O O . LYS A 1 104 ? 4.119 -9.971 -15.205 1.00 57.59 104 LYS A O 1
ATOM 838 N N . ARG A 1 105 ? 5.535 -8.316 -15.774 1.00 56.47 105 ARG A N 1
ATOM 839 C CA . ARG A 1 105 ? 6.709 -9.184 -15.971 1.00 56.47 105 ARG A CA 1
ATOM 840 C C . ARG A 1 105 ? 7.279 -9.744 -14.670 1.00 56.47 105 ARG A C 1
ATOM 842 O O . ARG A 1 105 ? 7.881 -10.812 -14.716 1.00 56.47 105 ARG A O 1
ATOM 849 N N . THR A 1 106 ? 7.092 -9.052 -13.549 1.00 53.94 106 THR A N 1
ATOM 850 C CA . THR A 1 106 ? 7.723 -9.410 -12.270 1.00 53.94 106 THR A CA 1
ATOM 851 C C . THR A 1 106 ? 6.736 -10.046 -11.287 1.00 53.94 106 THR A C 1
ATOM 853 O O . THR A 1 106 ? 7.118 -10.952 -10.555 1.00 53.94 106 THR A O 1
ATOM 856 N N . GLU A 1 107 ? 5.463 -9.624 -11.278 1.00 48.03 107 GLU A N 1
ATOM 857 C CA . GLU A 1 107 ? 4.505 -9.991 -10.215 1.00 48.03 107 GLU A CA 1
ATOM 858 C C . GLU A 1 107 ? 3.151 -10.565 -10.690 1.00 48.03 107 GLU A C 1
ATOM 860 O O . GLU A 1 107 ? 2.384 -11.067 -9.863 1.00 48.03 107 GLU A O 1
ATOM 865 N N . GLY A 1 108 ? 2.854 -10.564 -11.998 1.00 58.25 108 GLY A N 1
ATOM 866 C CA . GLY A 1 108 ? 1.592 -11.081 -12.557 1.00 58.25 108 GLY A CA 1
ATOM 867 C C . GLY A 1 108 ? 0.468 -10.032 -12.672 1.00 58.25 108 GLY A C 1
ATOM 868 O O . GLY A 1 108 ? 0.725 -8.895 -13.070 1.00 58.25 108 GLY A O 1
ATOM 869 N N . LEU A 1 109 ? -0.794 -10.413 -12.408 1.00 50.69 109 LEU A N 1
ATOM 870 C CA . LEU A 1 109 ? -1.962 -9.507 -12.471 1.00 50.69 109 LEU A CA 1
ATOM 871 C C . LEU A 1 109 ? -1.764 -8.292 -11.545 1.00 50.69 109 LEU A C 1
ATOM 873 O O . LEU A 1 109 ? -1.427 -8.463 -10.377 1.00 50.69 109 LEU A O 1
ATOM 877 N N . ASN A 1 110 ? -1.959 -7.086 -12.082 1.00 51.81 110 ASN A N 1
ATOM 878 C CA . ASN A 1 110 ? -1.755 -5.805 -11.393 1.00 51.81 110 ASN A CA 1
ATOM 879 C C . ASN A 1 110 ? -2.651 -4.715 -12.016 1.00 51.81 110 ASN A C 1
ATOM 881 O O . ASN A 1 110 ? -3.111 -4.890 -13.145 1.00 51.81 110 ASN A O 1
ATOM 885 N N . ASP A 1 111 ? -2.887 -3.602 -11.321 1.00 52.44 111 ASP A N 1
ATOM 886 C CA . ASP A 1 111 ? -3.637 -2.434 -11.835 1.00 52.44 111 ASP A CA 1
ATOM 887 C C . ASP A 1 111 ? -2.786 -1.407 -12.598 1.00 52.44 111 ASP A C 1
ATOM 889 O O . ASP A 1 111 ? -3.300 -0.395 -13.077 1.00 52.44 111 ASP A O 1
ATOM 893 N N . GLY A 1 112 ? -1.487 -1.662 -12.730 1.00 49.56 112 GLY A N 1
ATOM 894 C CA . GLY A 1 112 ? -0.519 -0.740 -13.308 1.00 49.56 112 GLY A CA 1
ATOM 895 C C . GLY A 1 112 ? 0.379 -0.043 -12.287 1.00 49.56 112 GLY A C 1
ATOM 896 O O . GLY A 1 112 ? 1.351 0.578 -12.716 1.00 49.56 112 GLY A O 1
ATOM 897 N N . LEU A 1 113 ? 0.125 -0.148 -10.977 1.00 47.31 113 LEU A N 1
ATOM 898 C CA . LEU A 1 113 ? 0.969 0.432 -9.917 1.00 47.31 113 LEU A CA 1
ATOM 899 C C . LEU A 1 113 ? 1.154 -0.500 -8.706 1.00 47.31 113 LEU A C 1
ATOM 901 O O . LEU A 1 113 ? 2.215 -0.468 -8.069 1.00 47.31 113 LEU A O 1
ATOM 905 N N . VAL A 1 114 ? 0.152 -1.326 -8.401 1.00 43.06 114 VAL A N 1
ATOM 906 C CA . VAL A 1 114 ? 0.069 -2.204 -7.228 1.00 43.06 114 VAL A CA 1
ATOM 907 C C . VAL A 1 114 ? -0.612 -3.532 -7.612 1.00 43.06 114 VAL A C 1
ATOM 909 O O . VAL A 1 114 ? -1.226 -3.664 -8.674 1.00 43.06 114 VAL A O 1
ATOM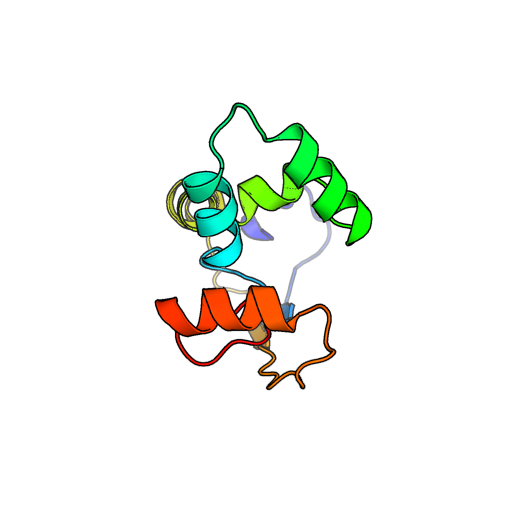 912 N N . ARG A 1 115 ? -0.435 -4.556 -6.774 1.00 43.59 115 ARG A N 1
ATOM 913 C CA . ARG A 1 115 ? -1.194 -5.810 -6.838 1.00 43.59 115 ARG A CA 1
ATOM 914 C C . ARG A 1 115 ? -2.626 -5.637 -6.330 1.00 43.59 115 ARG A C 1
ATOM 916 O O . ARG A 1 115 ? -2.804 -4.880 -5.349 1.00 43.59 115 ARG A O 1
#

Foldseek 3Di:
DVQPDPDDPDDAAADEEEQDALQAWPLLVCVPVVQDPVCLVVVCVVCVVVVHHSVVSVCRHNCNSVPPVDVVDDDDPNHHYHYHFDFDDDDPPDPLNVLQVSRCVPPNTHNSTHD